Protein AF-A0A7J3X4S0-F1 (afdb_monomer_lite)

Structure (mmCIF, N/CA/C/O backbone):
data_AF-A0A7J3X4S0-F1
#
_entry.id   AF-A0A7J3X4S0-F1
#
loop_
_atom_site.group_PDB
_atom_site.id
_atom_site.type_symbol
_atom_site.label_atom_id
_atom_site.label_alt_id
_atom_site.label_comp_id
_atom_site.label_asym_id
_atom_site.label_entity_id
_atom_site.label_seq_id
_atom_site.pdbx_PDB_ins_code
_atom_site.Cartn_x
_atom_site.Cartn_y
_atom_site.Cartn_z
_atom_site.occupancy
_atom_site.B_iso_or_equiv
_atom_site.auth_seq_id
_atom_site.auth_comp_id
_atom_site.auth_asym_id
_atom_site.auth_atom_id
_atom_site.pdbx_PDB_model_num
ATOM 1 N N . MET A 1 1 ? 28.976 -16.300 -46.393 1.00 70.81 1 MET A N 1
ATOM 2 C CA . MET A 1 1 ? 28.304 -15.046 -46.016 1.00 70.81 1 MET A CA 1
ATOM 3 C C . MET A 1 1 ? 29.328 -13.919 -46.049 1.00 70.81 1 MET A C 1
ATOM 5 O O . MET A 1 1 ? 30.389 -14.078 -45.450 1.00 70.81 1 MET A O 1
ATOM 9 N N . SER A 1 2 ? 29.077 -12.848 -46.797 1.00 94.38 2 SER A N 1
ATOM 10 C CA . SER A 1 2 ? 29.978 -11.697 -46.920 1.00 94.38 2 SER A CA 1
ATOM 11 C C . SER A 1 2 ? 29.990 -10.843 -45.644 1.00 94.38 2 SER A C 1
ATOM 13 O O . SER A 1 2 ? 29.098 -10.939 -44.797 1.00 94.38 2 SER A O 1
ATOM 15 N N . LEU A 1 3 ? 31.002 -9.982 -45.492 1.00 93.56 3 LEU A N 1
ATOM 16 C CA . LEU A 1 3 ? 31.046 -9.002 -44.399 1.00 93.56 3 LEU A CA 1
ATOM 17 C C . LEU A 1 3 ? 29.806 -8.086 -44.418 1.00 93.56 3 LEU A C 1
ATOM 19 O O . LEU A 1 3 ? 29.260 -7.768 -43.365 1.00 93.56 3 LEU A O 1
ATOM 23 N N . ALA A 1 4 ? 29.330 -7.723 -45.613 1.00 93.69 4 ALA A N 1
ATOM 24 C CA . ALA A 1 4 ? 28.137 -6.903 -45.800 1.00 93.69 4 ALA A CA 1
ATOM 25 C C . ALA A 1 4 ? 26.856 -7.624 -45.346 1.00 93.69 4 ALA A C 1
ATOM 27 O O . ALA A 1 4 ? 26.035 -7.036 -44.650 1.00 93.69 4 ALA A O 1
ATOM 28 N N . GLU A 1 5 ? 26.708 -8.915 -45.659 1.00 94.69 5 GLU A N 1
ATOM 29 C CA . GLU A 1 5 ? 25.570 -9.728 -45.197 1.00 94.69 5 GLU A CA 1
ATOM 30 C C . GLU A 1 5 ? 25.545 -9.857 -43.665 1.00 94.69 5 GLU A C 1
ATOM 32 O O . GLU A 1 5 ? 24.489 -9.743 -43.042 1.00 94.69 5 GLU A O 1
ATOM 37 N N . ARG A 1 6 ? 26.718 -10.017 -43.033 1.00 95.50 6 ARG A N 1
ATOM 38 C CA . ARG A 1 6 ? 26.847 -10.024 -41.564 1.00 95.50 6 ARG A CA 1
ATOM 39 C C . ARG A 1 6 ? 26.455 -8.683 -40.948 1.00 95.50 6 ARG A C 1
ATOM 41 O O . ARG A 1 6 ? 25.734 -8.669 -39.955 1.00 95.50 6 ARG A O 1
ATOM 48 N N . ALA A 1 7 ? 26.913 -7.574 -41.528 1.00 95.94 7 ALA A N 1
ATOM 49 C CA . ALA A 1 7 ? 26.571 -6.233 -41.060 1.00 95.94 7 ALA A CA 1
ATOM 50 C C . ALA A 1 7 ? 25.062 -5.957 -41.180 1.00 95.94 7 ALA A C 1
ATOM 52 O O . ALA A 1 7 ? 24.456 -5.448 -40.238 1.00 95.94 7 ALA A O 1
ATOM 53 N N . ASN A 1 8 ? 24.438 -6.369 -42.288 1.00 96.62 8 ASN A N 1
ATOM 54 C CA . ASN A 1 8 ? 22.989 -6.256 -42.470 1.00 96.62 8 ASN A CA 1
ATOM 55 C C . ASN A 1 8 ? 22.208 -7.088 -41.450 1.00 96.62 8 ASN A C 1
ATOM 57 O O . ASN A 1 8 ? 21.257 -6.574 -40.871 1.00 96.62 8 ASN A O 1
ATOM 61 N N . THR A 1 9 ? 22.651 -8.315 -41.165 1.00 97.19 9 THR A N 1
ATOM 62 C CA . THR A 1 9 ? 22.028 -9.158 -40.129 1.00 97.19 9 THR A CA 1
ATOM 63 C C . THR A 1 9 ? 22.049 -8.462 -38.765 1.00 97.19 9 THR A C 1
ATOM 65 O O . THR A 1 9 ? 21.045 -8.428 -38.063 1.00 97.19 9 THR A O 1
ATOM 68 N N . VAL A 1 10 ? 23.183 -7.861 -38.383 1.00 97.94 10 VAL A N 1
ATOM 69 C CA . VAL A 1 10 ? 23.293 -7.124 -37.111 1.00 97.94 10 VAL A CA 1
ATOM 70 C C . VAL A 1 10 ? 22.350 -5.921 -37.078 1.00 97.94 10 VAL A C 1
ATOM 72 O O . VAL A 1 10 ? 21.689 -5.696 -36.068 1.00 97.94 10 VAL A O 1
ATOM 75 N N . ARG A 1 11 ? 22.242 -5.169 -38.178 1.00 97.50 11 ARG A N 1
ATOM 76 C CA . ARG A 1 11 ? 21.298 -4.048 -38.284 1.00 97.50 11 ARG A CA 1
ATOM 77 C C . ARG A 1 11 ? 19.848 -4.507 -38.099 1.00 97.50 11 ARG A C 1
ATOM 79 O O . ARG A 1 11 ? 19.118 -3.899 -37.327 1.00 97.50 11 ARG A O 1
ATOM 86 N N . GLU A 1 12 ? 19.449 -5.596 -38.752 1.00 97.88 12 GLU A N 1
ATOM 87 C CA . GLU A 1 12 ? 18.100 -6.164 -38.620 1.00 97.88 12 GLU A CA 1
ATOM 88 C C . GLU A 1 12 ? 17.797 -6.629 -37.188 1.00 97.88 12 GLU A C 1
ATOM 90 O O . GLU A 1 12 ? 16.658 -6.517 -36.734 1.00 97.88 12 GLU A O 1
ATOM 95 N N . LEU A 1 13 ? 18.803 -7.123 -36.458 1.00 98.06 13 LEU A N 1
ATOM 96 C CA . LEU A 1 13 ? 18.662 -7.464 -35.040 1.00 98.06 13 LEU A CA 1
ATOM 97 C C . LEU A 1 13 ? 18.432 -6.220 -34.172 1.00 98.06 13 LEU A C 1
ATOM 99 O O . LEU A 1 13 ? 17.574 -6.262 -33.293 1.00 98.06 13 LEU A O 1
ATOM 103 N N . PHE A 1 14 ? 19.128 -5.108 -34.428 1.00 98.31 14 PHE A N 1
ATOM 104 C CA . PHE A 1 14 ? 18.854 -3.848 -33.725 1.00 98.31 14 PHE A CA 1
ATOM 105 C C . PHE A 1 14 ? 17.430 -3.349 -33.987 1.00 98.31 14 PHE A C 1
ATOM 107 O O . PHE A 1 14 ? 16.712 -3.049 -33.041 1.00 98.31 14 PHE A O 1
ATOM 114 N N . GLU A 1 15 ? 16.963 -3.387 -35.237 1.00 98.12 15 GLU A N 1
ATOM 115 C CA . GLU A 1 15 ? 15.579 -3.018 -35.561 1.00 98.12 15 GLU A CA 1
ATOM 116 C C . GLU A 1 15 ? 14.543 -3.912 -34.847 1.00 98.12 15 GLU A C 1
ATOM 118 O O . GLU A 1 15 ? 13.438 -3.469 -34.532 1.00 98.12 15 GLU A O 1
ATOM 123 N N . GLN A 1 16 ? 14.863 -5.188 -34.595 1.00 97.88 16 GLN A N 1
ATOM 124 C CA . GLN A 1 16 ? 14.012 -6.071 -33.789 1.00 97.88 16 GLN A CA 1
ATOM 125 C C . GLN A 1 16 ? 13.995 -5.658 -32.316 1.00 97.88 16 GLN A C 1
ATOM 127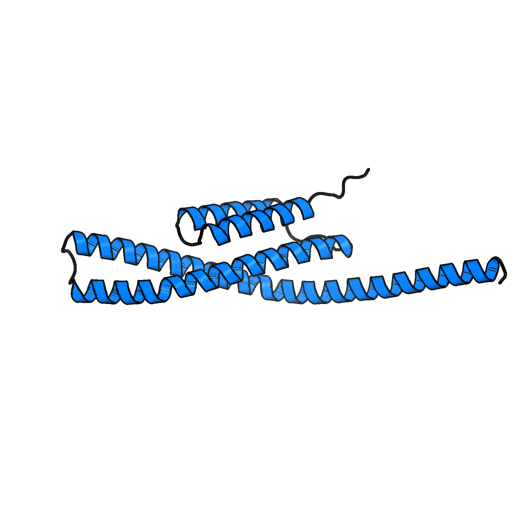 O O . GLN A 1 16 ? 12.923 -5.639 -31.711 1.00 97.88 16 GLN A O 1
ATOM 132 N N . VAL A 1 17 ? 15.156 -5.319 -31.752 1.00 97.94 17 VAL A N 1
ATOM 133 C CA . VAL A 1 17 ? 15.270 -4.822 -30.374 1.00 97.94 17 VAL A CA 1
ATOM 134 C C . VAL A 1 17 ? 14.469 -3.533 -30.201 1.00 97.94 17 VAL A C 1
ATOM 136 O O . VAL A 1 17 ? 13.698 -3.440 -29.249 1.00 97.94 17 VAL A O 1
ATOM 139 N N . ASP A 1 18 ? 14.559 -2.600 -31.149 1.00 98.06 18 ASP A N 1
ATOM 140 C CA . ASP A 1 18 ? 13.806 -1.342 -31.115 1.00 98.06 18 ASP A CA 1
ATOM 141 C C . ASP A 1 18 ? 12.290 -1.592 -31.114 1.00 98.06 18 ASP A C 1
ATOM 143 O O . ASP A 1 18 ? 11.562 -1.044 -30.287 1.00 98.06 18 ASP A O 1
ATOM 147 N N . ARG A 1 19 ? 11.797 -2.509 -31.959 1.00 98.19 19 ARG A N 1
ATOM 148 C CA . ARG A 1 19 ? 10.369 -2.882 -31.972 1.00 98.19 19 ARG A CA 1
ATOM 149 C C . ARG A 1 19 ? 9.903 -3.499 -30.653 1.00 98.19 19 ARG A C 1
ATOM 151 O O . ARG A 1 19 ? 8.793 -3.219 -30.196 1.00 98.19 19 ARG A O 1
ATOM 158 N N . LEU A 1 20 ? 10.723 -4.358 -30.048 1.00 98.19 20 LEU A N 1
ATOM 159 C CA . LEU A 1 20 ? 10.420 -4.949 -28.742 1.00 98.19 20 LEU A CA 1
ATOM 160 C C . LEU A 1 20 ? 10.404 -3.880 -27.646 1.00 98.19 20 LEU A C 1
ATOM 162 O O . LEU A 1 20 ? 9.526 -3.902 -26.781 1.00 98.19 20 LEU A O 1
ATOM 166 N N . TRP A 1 21 ? 11.338 -2.933 -27.708 1.00 98.06 21 TRP A N 1
ATOM 167 C CA . TRP A 1 21 ? 11.402 -1.804 -26.793 1.00 98.06 21 TRP A CA 1
ATOM 168 C C . TRP A 1 21 ? 10.164 -0.914 -26.890 1.00 98.06 21 TRP A C 1
ATOM 170 O O . TRP A 1 21 ? 9.529 -0.637 -25.872 1.00 98.06 21 TRP A O 1
ATOM 180 N N . ASP A 1 22 ? 9.755 -0.543 -28.102 1.00 98.06 22 ASP A N 1
ATOM 181 C CA . ASP A 1 22 ? 8.552 0.257 -28.334 1.00 98.06 22 ASP A CA 1
ATOM 182 C C . ASP A 1 22 ? 7.296 -0.437 -27.797 1.00 98.06 22 ASP A C 1
ATOM 184 O O . ASP A 1 22 ? 6.456 0.192 -27.143 1.00 98.06 22 ASP A O 1
ATOM 188 N N . SER A 1 23 ? 7.185 -1.754 -28.009 1.00 98.38 23 SER A N 1
ATOM 189 C CA . SER A 1 23 ? 6.097 -2.555 -27.446 1.00 98.38 23 SER A CA 1
ATOM 190 C C . SER A 1 23 ? 6.116 -2.531 -25.917 1.00 98.38 23 SER A C 1
ATOM 192 O O . SER A 1 23 ? 5.077 -2.310 -25.296 1.00 98.38 23 SER A O 1
ATOM 194 N N . TYR A 1 24 ? 7.284 -2.723 -25.299 1.00 98.31 24 TYR A N 1
ATOM 195 C CA . TYR A 1 24 ? 7.445 -2.660 -23.847 1.00 98.31 24 TYR A CA 1
ATOM 196 C C . TYR A 1 24 ? 7.033 -1.289 -23.292 1.00 98.31 24 TYR A C 1
ATOM 198 O O . TYR A 1 24 ? 6.213 -1.218 -22.377 1.00 98.31 24 TYR A O 1
ATOM 206 N N . VAL A 1 25 ? 7.532 -0.195 -23.875 1.00 98.31 25 VAL A N 1
ATOM 207 C CA . VAL A 1 25 ? 7.176 1.175 -23.469 1.00 98.31 25 VAL A CA 1
ATOM 208 C C . VAL A 1 25 ? 5.670 1.415 -23.628 1.00 98.31 25 VAL A C 1
ATOM 210 O O . VAL A 1 25 ? 5.045 2.040 -22.765 1.00 98.31 25 VAL A O 1
ATOM 213 N N . GLY A 1 26 ? 5.067 0.903 -24.704 1.00 98.38 26 GLY A N 1
ATOM 214 C CA . GLY A 1 26 ? 3.625 0.953 -24.935 1.00 98.38 26 GLY A CA 1
ATOM 215 C C . GLY A 1 26 ? 2.816 0.262 -23.833 1.00 98.38 26 GLY A C 1
ATOM 216 O O . GLY A 1 26 ? 1.855 0.846 -23.325 1.00 98.38 26 GLY A O 1
ATOM 217 N N . GLU A 1 27 ? 3.219 -0.942 -23.423 1.00 98.44 27 GLU A N 1
ATOM 218 C CA . GLU A 1 27 ? 2.571 -1.684 -22.334 1.00 98.44 27 GLU A CA 1
ATOM 219 C C . GLU A 1 27 ? 2.775 -1.013 -20.971 1.00 98.44 27 GLU A C 1
ATOM 221 O O . GLU A 1 27 ? 1.808 -0.843 -20.226 1.00 98.44 27 GLU A O 1
ATOM 226 N N . VAL A 1 28 ? 3.982 -0.518 -20.672 1.00 98.38 28 VAL A N 1
ATOM 227 C CA . VAL A 1 28 ? 4.243 0.255 -19.445 1.00 98.38 28 VAL A CA 1
ATOM 228 C C . VAL A 1 28 ? 3.299 1.455 -19.361 1.00 98.38 28 VAL A C 1
ATOM 230 O O . VAL A 1 28 ? 2.633 1.644 -18.348 1.00 98.38 28 VAL A O 1
ATOM 233 N N . LYS A 1 29 ? 3.137 2.230 -20.441 1.00 98.31 29 LYS A N 1
ATOM 234 C CA . LYS A 1 29 ? 2.195 3.365 -20.471 1.00 98.31 29 LYS A CA 1
ATOM 235 C C . LYS A 1 29 ? 0.736 2.948 -20.254 1.00 98.31 29 LYS A C 1
ATOM 237 O O . LYS A 1 29 ? -0.049 3.737 -19.729 1.00 98.31 29 LYS A O 1
ATOM 242 N N . LYS A 1 30 ? 0.324 1.746 -20.671 1.00 98.31 30 LYS A N 1
ATOM 243 C CA . LYS A 1 30 ? -1.025 1.225 -20.379 1.00 98.31 30 LYS A CA 1
ATOM 244 C C . LYS A 1 30 ? -1.168 0.909 -18.893 1.00 98.31 30 LYS A C 1
ATOM 246 O O . LYS A 1 30 ? -2.084 1.435 -18.269 1.00 98.31 30 LYS A O 1
ATOM 251 N N . VAL A 1 31 ? -0.232 0.148 -18.327 1.00 98.19 31 VAL A N 1
ATOM 252 C CA . VAL A 1 31 ? -0.235 -0.218 -16.902 1.00 98.19 31 VAL A CA 1
ATOM 253 C C . VAL A 1 31 ? -0.204 1.025 -16.015 1.00 98.19 31 VAL A C 1
ATOM 255 O O . VAL A 1 31 ? -1.007 1.132 -15.096 1.00 98.19 31 VAL A O 1
ATOM 258 N N . LEU A 1 32 ? 0.646 2.006 -16.326 1.00 97.88 32 LEU A N 1
ATOM 259 C CA . LEU A 1 32 ? 0.742 3.251 -15.560 1.00 97.88 32 LEU A CA 1
ATOM 260 C C . LEU A 1 32 ? -0.544 4.084 -15.604 1.00 97.88 32 LEU A C 1
ATOM 262 O O . LEU A 1 32 ? -0.888 4.726 -14.615 1.00 97.88 32 LEU A O 1
ATOM 266 N N . ARG A 1 33 ? -1.289 4.061 -16.717 1.00 98.06 33 ARG A N 1
ATOM 267 C CA . ARG A 1 33 ? -2.599 4.727 -16.794 1.00 98.06 33 ARG A CA 1
ATOM 268 C C . ARG A 1 33 ? -3.638 4.044 -15.915 1.00 98.06 33 ARG A C 1
ATOM 270 O O . ARG A 1 33 ? -4.381 4.740 -15.230 1.00 98.06 33 ARG A O 1
ATOM 277 N N . GLU A 1 34 ? -3.689 2.714 -15.921 1.00 98.25 34 GLU A N 1
ATOM 278 C CA . GLU A 1 34 ? -4.591 1.983 -15.024 1.00 98.25 34 GLU A CA 1
ATOM 279 C C . GLU A 1 34 ? -4.189 2.174 -13.559 1.00 98.25 34 GLU A C 1
ATOM 281 O O . GLU A 1 34 ? -5.042 2.437 -12.712 1.00 98.25 34 GLU A O 1
ATOM 286 N N . TRP A 1 35 ? -2.887 2.164 -13.270 1.00 97.81 35 TRP A N 1
ATOM 287 C CA . TRP A 1 35 ? -2.368 2.469 -11.943 1.00 97.81 35 TRP A CA 1
ATOM 288 C C . TRP A 1 35 ? -2.767 3.871 -11.479 1.00 97.81 35 TRP A C 1
ATOM 290 O O . TRP A 1 35 ? -3.295 4.022 -10.381 1.00 97.81 35 TRP A O 1
ATOM 300 N N . GLY A 1 36 ? -2.616 4.887 -12.332 1.00 96.81 36 GLY A N 1
ATOM 301 C CA . GLY A 1 36 ? -3.015 6.260 -12.020 1.00 96.81 36 GLY A CA 1
ATOM 302 C C . GLY A 1 36 ? -4.506 6.415 -11.691 1.00 96.81 36 GLY A C 1
ATOM 303 O O . GLY A 1 36 ? -4.864 7.299 -10.917 1.00 96.81 36 GLY A O 1
ATOM 304 N N . ARG A 1 37 ? -5.375 5.543 -12.222 1.00 97.94 37 ARG A N 1
ATOM 305 C CA . ARG A 1 37 ? -6.810 5.504 -11.880 1.00 97.94 37 ARG A CA 1
ATOM 306 C C . ARG A 1 37 ? -7.084 4.759 -10.578 1.00 97.94 37 ARG A C 1
ATOM 308 O O . ARG A 1 37 ? -7.944 5.178 -9.812 1.00 97.94 37 ARG A O 1
ATOM 315 N N . LEU A 1 38 ? -6.375 3.658 -10.335 1.00 98.00 38 LEU A N 1
ATOM 316 C CA . LEU A 1 38 ? -6.587 2.802 -9.169 1.00 98.00 38 LEU A CA 1
ATOM 317 C C . LEU A 1 38 ? -5.977 3.388 -7.887 1.00 98.00 38 LEU A C 1
ATOM 319 O O . LEU A 1 38 ? -6.575 3.280 -6.819 1.00 98.00 38 LEU A O 1
ATOM 323 N N . ARG A 1 39 ? -4.810 4.035 -7.989 1.00 97.31 39 ARG A N 1
ATOM 324 C CA . ARG A 1 39 ? -4.063 4.612 -6.862 1.00 97.31 39 ARG A CA 1
ATOM 325 C C . ARG A 1 39 ? -4.917 5.487 -5.929 1.00 97.31 39 ARG A C 1
ATOM 327 O O . ARG A 1 39 ? -4.885 5.224 -4.729 1.00 97.31 39 ARG A O 1
ATOM 334 N N . PRO A 1 40 ? -5.689 6.486 -6.409 1.00 97.25 40 PRO A N 1
ATOM 335 C CA . PRO A 1 40 ? -6.518 7.304 -5.519 1.00 97.25 40 PRO A CA 1
ATOM 336 C C . PRO A 1 40 ? -7.627 6.503 -4.821 1.00 97.25 40 PRO A C 1
ATOM 338 O O . PRO A 1 40 ? -7.902 6.756 -3.652 1.00 97.25 40 PRO A O 1
ATOM 341 N N . LEU A 1 41 ? -8.213 5.503 -5.490 1.00 98.06 41 LEU A N 1
ATOM 342 C CA . LEU A 1 41 ? -9.259 4.652 -4.908 1.00 98.06 41 LEU A CA 1
ATOM 343 C C . LEU A 1 41 ? -8.707 3.775 -3.777 1.00 98.06 41 LEU A C 1
ATOM 345 O O . LEU A 1 41 ? -9.347 3.605 -2.741 1.00 98.06 41 LEU A O 1
ATOM 349 N N . LEU A 1 42 ? -7.498 3.235 -3.959 1.00 98.06 42 LEU A N 1
ATOM 350 C CA . LEU A 1 42 ? -6.810 2.485 -2.908 1.00 98.06 42 LEU A CA 1
ATOM 351 C C . LEU A 1 42 ? -6.433 3.393 -1.738 1.00 98.06 42 LEU A C 1
ATOM 353 O O . LEU A 1 42 ? -6.654 3.011 -0.594 1.00 98.06 42 LEU A O 1
ATOM 357 N N . ALA A 1 43 ? -5.928 4.601 -2.003 1.00 96.69 43 ALA A N 1
ATOM 358 C CA . ALA A 1 43 ? -5.601 5.563 -0.952 1.00 96.69 43 ALA A CA 1
ATOM 359 C C . ALA A 1 43 ? -6.832 5.919 -0.097 1.00 96.69 43 ALA A C 1
ATOM 361 O O . ALA A 1 43 ? -6.760 5.890 1.133 1.00 96.69 43 ALA A O 1
ATOM 362 N N . GLU A 1 44 ? -7.979 6.172 -0.735 1.00 98.06 44 GLU A N 1
ATOM 363 C CA . GLU A 1 44 ? -9.252 6.401 -0.047 1.00 98.06 44 GLU A CA 1
ATOM 364 C C . GLU A 1 44 ? -9.666 5.181 0.789 1.00 98.06 44 GLU A C 1
ATOM 366 O O . GLU A 1 44 ? -9.959 5.312 1.980 1.00 98.06 44 GLU A O 1
ATOM 371 N N . ARG A 1 45 ? -9.626 3.973 0.207 1.00 98.19 45 ARG A N 1
ATOM 372 C CA . ARG A 1 45 ? -9.988 2.740 0.921 1.00 98.19 45 ARG A CA 1
ATOM 373 C C . ARG A 1 45 ? -9.099 2.501 2.141 1.00 98.19 45 ARG A C 1
ATOM 375 O O . ARG A 1 45 ? -9.623 2.182 3.208 1.00 98.19 45 ARG A O 1
ATOM 382 N N . LEU A 1 46 ? -7.786 2.681 2.004 1.00 98.00 46 LEU A N 1
ATOM 383 C CA . LEU A 1 46 ? -6.828 2.555 3.104 1.00 98.00 46 LEU A CA 1
ATOM 384 C C . LEU A 1 46 ? -7.121 3.573 4.212 1.00 98.00 46 LEU A C 1
ATOM 386 O O . LEU A 1 46 ? -7.112 3.208 5.384 1.00 98.00 46 LEU A O 1
ATOM 390 N N . SER A 1 47 ? -7.425 4.825 3.860 1.00 96.75 47 SER A N 1
ATOM 391 C CA . SER A 1 47 ? -7.789 5.864 4.832 1.00 96.75 47 SER A CA 1
ATOM 392 C C . SER A 1 47 ? -9.051 5.492 5.623 1.00 96.75 47 SER A C 1
ATOM 394 O O . SER A 1 47 ? -9.046 5.527 6.857 1.00 96.75 47 SER A O 1
ATOM 396 N N . VAL A 1 48 ? -10.102 5.036 4.932 1.00 98.06 48 VAL A N 1
ATOM 397 C CA . VAL A 1 48 ? -11.356 4.585 5.560 1.00 98.06 48 VAL A CA 1
ATOM 398 C C . VAL A 1 48 ? -11.118 3.404 6.503 1.00 98.06 48 VAL A C 1
ATOM 400 O O . VAL A 1 48 ? -11.636 3.395 7.621 1.00 98.06 48 VAL A O 1
ATOM 403 N N . LEU A 1 49 ? -10.331 2.411 6.076 1.00 98.25 49 LEU A N 1
ATOM 404 C CA . LEU A 1 49 ? -10.015 1.242 6.898 1.00 98.25 49 LEU A CA 1
ATOM 405 C C . LEU A 1 49 ? -9.260 1.640 8.171 1.00 98.25 49 LEU A C 1
ATOM 407 O O . LEU A 1 49 ? -9.674 1.240 9.258 1.00 98.25 49 LEU A O 1
ATOM 411 N N . ARG A 1 50 ? -8.217 2.474 8.062 1.00 96.62 50 ARG A N 1
ATOM 412 C CA . ARG A 1 50 ? -7.452 2.960 9.225 1.00 96.62 50 ARG A CA 1
ATOM 413 C C . ARG A 1 50 ? -8.331 3.702 10.220 1.00 96.62 50 ARG A C 1
ATOM 415 O O . ARG A 1 50 ? -8.282 3.400 11.407 1.00 96.62 50 ARG A O 1
ATOM 422 N N . SER A 1 51 ? -9.154 4.634 9.737 1.00 95.81 51 SER A N 1
ATOM 423 C CA . SER A 1 51 ? -10.051 5.415 10.594 1.00 95.81 51 SER A CA 1
ATOM 424 C C . SER A 1 51 ? -11.041 4.517 11.338 1.00 95.81 51 SER A C 1
ATOM 426 O O . SER A 1 51 ? -11.222 4.667 12.545 1.00 95.81 51 SER A O 1
ATOM 428 N N . ARG A 1 52 ? -11.628 3.530 10.648 1.00 97.50 52 ARG A N 1
ATOM 429 C CA . ARG A 1 52 ? -12.566 2.584 11.263 1.00 97.50 52 ARG A CA 1
ATOM 430 C C . ARG A 1 52 ? -11.887 1.668 12.281 1.00 97.50 52 ARG A C 1
ATOM 432 O O . ARG A 1 52 ? -12.451 1.433 13.342 1.00 97.50 52 ARG A O 1
ATOM 439 N N . ILE A 1 53 ? -10.681 1.180 11.989 1.00 98.06 53 ILE A N 1
ATOM 440 C CA . ILE A 1 53 ? -9.907 0.357 12.930 1.00 98.06 53 ILE A CA 1
ATOM 441 C C . ILE A 1 53 ? -9.553 1.168 14.177 1.00 98.06 53 ILE A C 1
ATOM 443 O O . ILE A 1 53 ? -9.811 0.701 15.281 1.00 98.06 53 ILE A O 1
ATOM 447 N N . ALA A 1 54 ? -9.020 2.382 14.012 1.00 95.12 54 ALA A N 1
ATOM 448 C CA . ALA A 1 54 ? -8.679 3.256 15.133 1.00 95.12 54 ALA A CA 1
ATOM 449 C C . ALA A 1 54 ? -9.906 3.540 16.013 1.00 95.12 54 ALA A C 1
ATOM 451 O O . ALA A 1 54 ? -9.853 3.329 17.220 1.00 95.12 54 ALA A O 1
ATOM 452 N N . SER A 1 55 ? -11.041 3.894 15.398 1.00 96.62 55 SER A N 1
ATOM 453 C CA . SER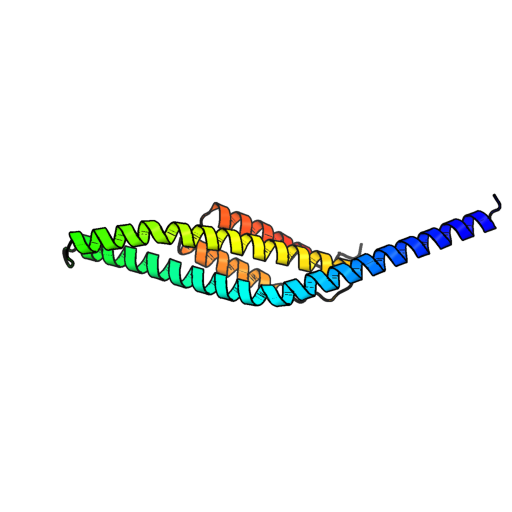 A 1 55 ? -12.298 4.116 16.119 1.00 96.62 55 SER A CA 1
ATOM 454 C C . SER A 1 55 ? -12.779 2.868 16.865 1.00 96.62 55 SER A C 1
ATOM 456 O O . SER A 1 55 ? -13.223 2.985 18.005 1.00 96.62 55 SER A O 1
ATOM 458 N N . ASN A 1 56 ? -12.679 1.677 16.264 1.00 97.75 56 ASN A N 1
ATOM 459 C CA . ASN A 1 56 ? -13.052 0.434 16.938 1.00 97.75 56 ASN A CA 1
ATOM 460 C C . ASN A 1 56 ? -12.133 0.137 18.133 1.00 97.75 56 ASN A C 1
ATOM 462 O O . ASN A 1 56 ? -12.616 -0.302 19.175 1.00 97.75 56 ASN A O 1
ATOM 466 N N . LEU A 1 57 ? -10.821 0.355 17.993 1.00 96.31 57 LEU A N 1
ATOM 467 C CA . LEU A 1 57 ? -9.850 0.133 19.068 1.00 96.31 57 LEU A CA 1
ATOM 468 C C . LEU A 1 57 ? -10.080 1.096 20.241 1.00 96.31 57 LEU A C 1
ATOM 470 O O . LEU A 1 57 ? -10.072 0.661 21.393 1.00 96.31 57 LEU A O 1
ATOM 474 N N . GLU A 1 58 ? -10.349 2.370 19.953 1.00 96.62 58 GLU A N 1
ATOM 475 C CA . GLU A 1 58 ? -10.718 3.368 20.963 1.00 96.62 58 GLU A CA 1
ATOM 476 C C . GLU A 1 58 ? -12.025 2.993 21.676 1.00 96.62 58 GLU A C 1
ATOM 478 O O . GLU A 1 58 ? -12.068 2.986 22.907 1.00 96.62 58 GLU A O 1
ATOM 483 N N . GLU A 1 59 ? -13.067 2.596 20.931 1.00 97.38 59 GLU A N 1
ATOM 484 C CA . GLU A 1 59 ? -14.346 2.160 21.510 1.00 97.38 59 GLU A CA 1
ATOM 485 C C . GLU A 1 59 ? -14.154 0.936 22.419 1.00 97.38 59 GLU A C 1
ATOM 487 O O . GLU A 1 59 ? -14.695 0.879 23.526 1.00 97.38 59 GLU A O 1
ATOM 492 N N . MET A 1 60 ? -13.343 -0.038 21.994 1.00 96.75 60 MET A N 1
ATOM 493 C CA . MET A 1 60 ? -13.014 -1.205 22.813 1.00 96.75 60 MET A CA 1
ATOM 494 C C . MET A 1 60 ? -12.289 -0.811 24.104 1.00 96.75 60 MET A C 1
ATOM 496 O O . MET A 1 60 ? -12.627 -1.321 25.174 1.00 96.75 60 MET A O 1
ATOM 500 N N . GLN A 1 61 ? -11.304 0.087 24.025 1.00 96.44 61 GLN A N 1
ATOM 501 C CA . GLN A 1 61 ? -10.569 0.566 25.195 1.00 96.44 61 GLN A CA 1
ATOM 502 C C . GLN A 1 61 ? -11.496 1.297 26.177 1.00 96.44 61 GLN A C 1
ATOM 504 O O . GLN A 1 61 ? -11.452 1.037 27.382 1.00 96.44 61 GLN A O 1
ATOM 509 N N . GLU A 1 62 ? -12.374 2.162 25.670 1.00 96.88 62 GLU A N 1
ATOM 510 C CA . GLU A 1 62 ? -13.343 2.900 26.476 1.00 96.88 62 GLU A CA 1
ATOM 511 C C . GLU A 1 62 ? -14.361 1.968 27.152 1.00 96.88 62 GLU A C 1
ATOM 513 O O . GLU A 1 62 ? -14.643 2.114 28.345 1.00 96.88 62 GLU A O 1
ATOM 518 N N . LEU A 1 63 ? -14.900 0.988 26.419 1.00 96.81 63 LEU A N 1
ATOM 519 C CA . LEU A 1 63 ? -15.849 0.010 26.958 1.00 96.81 63 LEU A CA 1
ATOM 520 C C . LEU A 1 63 ? -15.220 -0.861 28.044 1.00 96.81 63 LEU A C 1
ATOM 522 O O . LEU A 1 63 ? -15.862 -1.089 29.069 1.00 96.81 63 LEU A O 1
ATOM 526 N N . ASN A 1 64 ? -13.976 -1.309 27.854 1.00 95.31 64 ASN A N 1
ATOM 527 C CA . ASN A 1 64 ? -13.253 -2.077 28.868 1.00 95.31 64 ASN A CA 1
ATOM 528 C C . ASN A 1 64 ? -13.058 -1.259 30.151 1.00 95.31 64 ASN A C 1
ATOM 530 O O . ASN A 1 64 ? -13.399 -1.738 31.230 1.00 95.31 64 ASN A O 1
ATOM 534 N N . LEU A 1 65 ? -12.627 0.003 30.044 1.00 96.62 65 LEU A N 1
ATOM 535 C CA . LEU A 1 65 ? -12.470 0.881 31.207 1.00 96.62 65 LEU A CA 1
ATOM 536 C C . LEU A 1 65 ? -13.807 1.128 31.926 1.00 96.62 65 LEU A C 1
ATOM 538 O O . LEU A 1 65 ? -13.893 1.075 33.151 1.00 96.62 65 LEU A O 1
ATOM 542 N N . LYS A 1 66 ? -14.883 1.383 31.173 1.00 95.62 66 LYS A N 1
ATOM 543 C CA . LYS A 1 66 ? -16.222 1.585 31.746 1.00 95.62 66 LYS A CA 1
ATOM 544 C C . LYS A 1 66 ? -16.756 0.329 32.436 1.00 95.62 66 LYS A C 1
ATOM 546 O O . LYS A 1 66 ? -17.431 0.461 33.456 1.00 95.62 66 LYS A O 1
ATOM 551 N N . LEU A 1 67 ? -16.467 -0.858 31.898 1.00 95.38 67 LEU A N 1
ATOM 552 C CA . LEU A 1 67 ? -16.797 -2.142 32.520 1.00 95.38 67 LEU A CA 1
ATOM 553 C C . LEU A 1 67 ? -16.030 -2.343 33.828 1.00 95.38 67 LEU A C 1
ATOM 555 O O . LEU A 1 67 ? -16.647 -2.674 34.837 1.00 95.38 67 LEU A O 1
ATOM 559 N N . GLU A 1 68 ? -14.719 -2.091 33.830 1.00 94.12 68 GLU A N 1
ATOM 560 C CA . GLU A 1 68 ? -13.870 -2.183 35.028 1.00 94.12 68 GLU A CA 1
ATOM 561 C C . GLU A 1 68 ? -14.355 -1.261 36.156 1.00 94.12 68 GLU A C 1
ATOM 563 O O . GLU A 1 68 ? -14.308 -1.627 37.329 1.00 94.12 68 GLU A O 1
ATOM 568 N N . LEU A 1 69 ? -14.871 -0.083 35.801 1.00 95.81 69 LEU A N 1
ATOM 569 C CA . LEU A 1 69 ? -15.409 0.899 36.743 1.00 95.81 69 LEU A CA 1
ATOM 570 C C . LEU A 1 69 ? -16.890 0.672 37.106 1.00 95.81 69 LEU A C 1
ATOM 572 O O . LEU A 1 69 ? -17.438 1.428 37.909 1.00 95.81 69 LEU A O 1
ATOM 576 N N . GLY A 1 70 ? -17.562 -0.323 36.512 1.00 94.69 70 GLY A N 1
ATOM 577 C CA . GLY A 1 70 ? -18.989 -0.590 36.735 1.00 94.69 70 GLY A CA 1
ATOM 578 C C . GLY A 1 70 ? -19.924 0.526 36.245 1.00 94.69 70 GLY A C 1
ATOM 579 O O . GLY A 1 70 ? -21.025 0.686 36.766 1.00 94.69 70 GLY A O 1
ATOM 580 N N . LEU A 1 71 ? -19.489 1.326 35.264 1.00 94.38 71 LEU A N 1
ATOM 581 C CA . LEU A 1 71 ? -20.213 2.503 34.759 1.00 94.38 71 LEU A CA 1
ATOM 582 C C . LEU A 1 71 ? -21.212 2.182 33.639 1.00 94.38 71 LEU A C 1
ATOM 584 O O . LEU A 1 71 ? -21.927 3.070 33.171 1.00 94.38 71 LEU A O 1
ATOM 588 N N . VAL A 1 72 ? -21.239 0.937 33.168 1.00 94.56 72 VAL A N 1
ATOM 589 C CA . VAL A 1 72 ? -22.084 0.480 32.060 1.00 94.56 72 VAL A CA 1
ATOM 590 C C . VAL A 1 72 ? -22.690 -0.883 32.364 1.00 94.56 72 VAL A C 1
ATOM 592 O O . VAL A 1 72 ? -22.161 -1.651 33.162 1.00 94.56 72 VAL A O 1
ATOM 595 N N . ASP A 1 73 ? -23.798 -1.186 31.689 1.00 95.75 73 ASP A N 1
ATOM 596 C CA . ASP A 1 73 ? -24.411 -2.511 31.731 1.00 95.75 73 ASP A CA 1
ATOM 597 C C . ASP A 1 73 ? -23.465 -3.569 31.148 1.00 95.75 73 ASP A C 1
ATOM 599 O O . ASP A 1 73 ? -23.029 -3.469 29.996 1.00 95.75 73 ASP A O 1
ATOM 603 N N . GLU A 1 74 ? -23.167 -4.589 31.951 1.00 94.38 74 GLU A N 1
ATOM 604 C CA . GLU A 1 74 ? -22.179 -5.610 31.613 1.00 94.38 74 GLU A CA 1
ATOM 605 C C . GLU A 1 74 ? -22.581 -6.417 30.376 1.00 94.38 74 GLU A C 1
ATOM 607 O O . GLU A 1 74 ? -21.765 -6.625 29.477 1.00 94.38 74 GLU A O 1
ATOM 612 N N . ALA A 1 75 ? -23.845 -6.838 30.290 1.00 94.62 75 ALA A N 1
ATOM 613 C CA . ALA A 1 75 ? -24.324 -7.661 29.185 1.00 94.62 75 ALA A CA 1
ATOM 614 C C . ALA A 1 75 ? -24.258 -6.901 27.851 1.00 94.62 75 ALA A C 1
ATO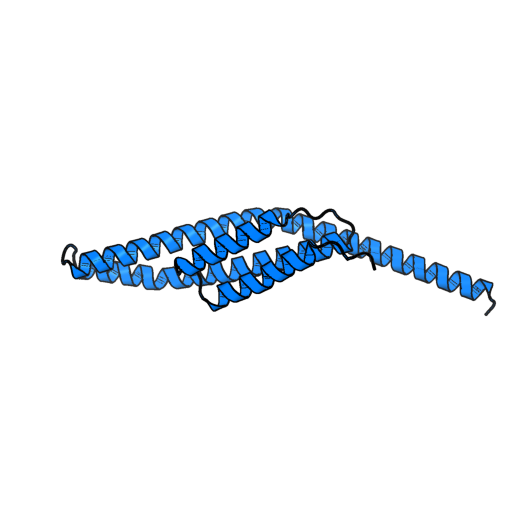M 616 O O . ALA A 1 75 ? -23.780 -7.433 26.844 1.00 94.62 75 ALA A O 1
ATOM 617 N N . LYS A 1 76 ? -24.689 -5.636 27.842 1.00 94.31 76 LYS A N 1
ATOM 618 C CA . LYS A 1 76 ? -24.644 -4.772 26.660 1.00 94.31 76 LYS A CA 1
ATOM 619 C C . LYS A 1 76 ? -23.209 -4.467 26.231 1.00 94.31 76 LYS A C 1
ATOM 621 O O . LYS A 1 76 ? -22.914 -4.534 25.038 1.00 94.31 76 LYS A O 1
ATOM 626 N N . ALA A 1 77 ? -22.328 -4.148 27.177 1.00 95.19 77 ALA A N 1
ATOM 627 C CA . ALA A 1 77 ? -20.935 -3.835 26.877 1.00 95.19 77 ALA A CA 1
ATOM 628 C C . ALA A 1 77 ? -20.177 -5.061 26.343 1.00 95.19 77 ALA A C 1
ATOM 630 O O . ALA A 1 77 ? -19.494 -4.953 25.326 1.00 95.19 77 ALA A O 1
ATOM 631 N N . ARG A 1 78 ? -20.362 -6.244 26.951 1.00 94.38 78 ARG A N 1
ATOM 632 C CA . ARG A 1 78 ? -19.762 -7.500 26.466 1.00 94.38 78 ARG A CA 1
ATOM 633 C C . ARG A 1 78 ? -20.206 -7.839 25.047 1.00 94.38 78 ARG A C 1
ATOM 635 O O . ARG A 1 78 ? -19.362 -8.139 24.211 1.00 94.38 78 ARG A O 1
ATOM 642 N N . ARG A 1 79 ? -21.500 -7.704 24.741 1.00 97.00 79 ARG A N 1
ATOM 643 C CA . ARG A 1 79 ? -22.016 -7.930 23.383 1.00 97.00 79 ARG A CA 1
ATOM 644 C C . ARG A 1 79 ? -21.372 -6.994 22.358 1.00 97.00 79 ARG A C 1
ATOM 646 O O . ARG A 1 79 ? -20.984 -7.435 21.281 1.00 97.00 79 ARG A O 1
ATOM 653 N N . ARG A 1 80 ? -21.231 -5.706 22.689 1.00 97.25 80 ARG A N 1
ATOM 654 C CA . ARG A 1 80 ? -20.589 -4.738 21.791 1.00 97.25 80 ARG A CA 1
ATOM 655 C C . ARG A 1 80 ? -19.101 -5.040 21.595 1.00 97.25 80 ARG A C 1
ATOM 657 O O . ARG A 1 80 ? -18.610 -4.977 20.473 1.00 97.25 80 ARG A O 1
ATOM 664 N N . LEU A 1 81 ? -18.401 -5.427 22.661 1.00 97.62 81 LEU A N 1
ATOM 665 C CA . LEU A 1 81 ? -17.012 -5.877 22.578 1.00 97.62 81 LEU A CA 1
ATOM 666 C C . LEU A 1 81 ? -16.865 -7.124 21.701 1.00 97.62 81 LEU A C 1
ATOM 668 O O . LEU A 1 81 ? -15.909 -7.206 20.940 1.00 97.62 81 LEU A O 1
ATOM 672 N N . GLU A 1 82 ? -17.785 -8.086 21.769 1.00 97.25 82 GLU A N 1
ATOM 673 C CA . GLU A 1 82 ? -17.781 -9.262 20.887 1.00 97.25 82 GLU A CA 1
ATOM 674 C C . GLU A 1 82 ? -17.950 -8.875 19.410 1.00 97.25 82 GLU A C 1
ATOM 676 O O . GLU A 1 82 ? -17.216 -9.379 18.559 1.00 97.25 82 GLU A O 1
ATOM 681 N N . GLU A 1 83 ? -18.860 -7.945 19.102 1.00 97.69 83 GLU A N 1
ATOM 682 C CA . GLU A 1 83 ? -19.047 -7.414 17.743 1.00 97.69 83 GLU A CA 1
ATOM 683 C C . GLU A 1 83 ? -17.763 -6.751 17.217 1.00 97.69 83 GLU A C 1
ATOM 685 O O . GLU A 1 83 ? -17.287 -7.097 16.132 1.00 97.69 83 GLU A O 1
ATOM 690 N N . LEU A 1 84 ? -17.162 -5.855 18.008 1.00 97.81 84 LEU A N 1
ATOM 691 C CA . LEU A 1 84 ? -15.918 -5.163 17.653 1.00 97.81 84 LEU A CA 1
ATOM 692 C C . LEU A 1 84 ? -14.746 -6.145 17.496 1.00 97.81 84 LEU A C 1
ATOM 694 O O . LEU A 1 84 ? -13.997 -6.059 16.523 1.00 97.81 84 LEU A O 1
ATOM 698 N N . ASN A 1 85 ? -14.623 -7.131 18.390 1.00 96.06 85 ASN A N 1
ATOM 699 C CA . ASN A 1 85 ? -13.603 -8.182 18.308 1.00 96.06 85 ASN A CA 1
ATOM 700 C C . ASN A 1 85 ? -13.773 -9.091 17.081 1.00 96.06 85 ASN A C 1
ATOM 702 O O . ASN A 1 85 ? -12.790 -9.644 16.591 1.00 96.06 85 ASN A O 1
ATOM 706 N N . ALA A 1 86 ? -14.993 -9.262 16.569 1.00 96.94 86 ALA A N 1
ATOM 707 C CA . ALA A 1 86 ? -15.248 -10.041 15.359 1.00 96.94 86 ALA A CA 1
ATOM 708 C C . ALA A 1 86 ? -15.024 -9.235 14.066 1.00 96.94 86 ALA A C 1
ATOM 710 O O . ALA A 1 86 ? -14.688 -9.809 13.023 1.00 96.94 86 ALA A O 1
ATOM 711 N N . GLU A 1 87 ? -15.239 -7.920 14.111 1.00 97.44 87 GLU A N 1
ATOM 712 C CA . GLU A 1 87 ? -15.126 -7.021 12.962 1.00 97.44 87 GLU A CA 1
ATOM 713 C C . GLU A 1 87 ? -13.693 -6.527 12.738 1.00 97.44 87 GLU A C 1
ATOM 715 O O . GLU A 1 87 ? -13.165 -6.652 11.630 1.00 97.44 87 GLU A O 1
ATOM 720 N N . THR A 1 88 ? -13.046 -6.004 13.783 1.00 97.25 88 THR A N 1
ATOM 721 C CA . THR A 1 88 ? -11.736 -5.343 13.696 1.00 97.25 88 THR A CA 1
ATOM 722 C C . THR A 1 88 ? -10.665 -6.213 13.034 1.00 97.25 88 THR A C 1
ATOM 724 O O . THR A 1 88 ? -10.007 -5.720 12.119 1.00 97.25 88 THR A O 1
ATOM 727 N N . PRO A 1 89 ? -10.519 -7.517 13.352 1.00 96.94 89 PRO A N 1
ATOM 728 C CA . PRO A 1 89 ? -9.520 -8.355 12.690 1.00 96.94 89 PRO A CA 1
ATOM 729 C C . PRO A 1 89 ? -9.735 -8.505 11.180 1.00 96.94 89 PRO A C 1
ATOM 731 O O . PRO A 1 89 ? -8.773 -8.716 10.448 1.00 96.94 89 PRO A O 1
ATOM 734 N N . LYS A 1 90 ? -10.980 -8.409 10.691 1.00 98.06 90 LYS A N 1
ATOM 735 C CA . LYS A 1 90 ? -11.276 -8.479 9.250 1.00 98.06 90 LYS A CA 1
ATOM 736 C C . LYS A 1 90 ? -10.833 -7.202 8.545 1.00 98.06 90 LYS A C 1
ATOM 738 O O . LYS A 1 90 ? -10.220 -7.283 7.487 1.00 98.06 90 LYS A O 1
ATOM 743 N N . LEU A 1 91 ? -11.106 -6.050 9.159 1.00 98.19 91 LEU A N 1
ATOM 744 C CA . LEU A 1 91 ? -10.673 -4.749 8.652 1.00 98.19 91 LEU A CA 1
ATOM 745 C C . LEU A 1 91 ? -9.147 -4.636 8.642 1.00 98.19 91 LEU A C 1
ATOM 747 O O . LEU A 1 91 ? -8.588 -4.164 7.659 1.00 98.19 91 LEU A O 1
ATOM 751 N N . VAL A 1 92 ? -8.485 -5.102 9.708 1.00 98.19 92 VAL A N 1
ATOM 752 C CA . VAL A 1 92 ? -7.017 -5.126 9.800 1.00 98.19 92 VAL A CA 1
ATOM 753 C C . VAL A 1 92 ? -6.429 -5.968 8.673 1.00 98.19 92 VAL A C 1
ATOM 755 O O . VAL A 1 92 ? -5.593 -5.466 7.935 1.00 98.19 92 VAL A O 1
ATOM 758 N N . ARG A 1 93 ? -6.914 -7.198 8.456 1.00 98.06 93 ARG A N 1
ATOM 759 C CA . ARG A 1 93 ? -6.420 -8.042 7.352 1.00 98.06 93 ARG A CA 1
ATOM 760 C C . ARG A 1 93 ? -6.576 -7.371 5.991 1.00 98.06 93 ARG A C 1
ATOM 762 O O . ARG A 1 93 ? -5.628 -7.342 5.216 1.00 98.06 93 ARG A O 1
ATOM 769 N N . GLU A 1 94 ? -7.748 -6.799 5.718 1.00 98.38 94 GLU A N 1
ATOM 770 C CA . GLU A 1 94 ? -7.989 -6.092 4.457 1.00 98.38 94 GLU A CA 1
ATOM 771 C C . GLU A 1 94 ? -7.044 -4.889 4.295 1.00 98.38 94 GLU A C 1
ATOM 773 O O . GLU A 1 94 ? -6.476 -4.692 3.221 1.00 98.38 94 GLU A O 1
ATOM 778 N N . LEU A 1 95 ? -6.840 -4.105 5.361 1.00 98.50 95 LEU A N 1
ATOM 779 C CA . LEU A 1 95 ? -5.910 -2.977 5.368 1.00 98.50 95 LEU A CA 1
ATOM 780 C C . LEU A 1 95 ? -4.491 -3.437 5.028 1.00 98.50 95 LEU A C 1
ATOM 782 O O . LEU A 1 95 ? -3.856 -2.866 4.144 1.00 98.50 95 LEU A O 1
ATOM 786 N N . GLU A 1 96 ? -3.999 -4.451 5.734 1.00 98.38 96 GLU A N 1
ATOM 787 C CA . GLU A 1 96 ? -2.638 -4.959 5.587 1.00 98.38 96 GLU A CA 1
ATOM 788 C C . GLU A 1 96 ? -2.389 -5.505 4.174 1.00 98.38 96 GLU A C 1
ATOM 790 O O . GLU A 1 96 ? -1.392 -5.156 3.537 1.00 98.38 96 GLU A O 1
ATOM 795 N N . GLU A 1 97 ? -3.323 -6.302 3.648 1.00 98.25 97 GLU A N 1
ATOM 796 C CA . GLU A 1 97 ? -3.252 -6.858 2.296 1.00 98.25 97 GLU A CA 1
ATOM 797 C C . GLU A 1 97 ? -3.222 -5.757 1.229 1.00 98.25 97 GLU A C 1
ATOM 799 O O . GLU A 1 97 ? -2.347 -5.754 0.353 1.00 98.25 97 GLU A O 1
ATOM 804 N N . LEU A 1 98 ? -4.147 -4.794 1.311 1.00 98.38 98 LEU A N 1
ATOM 805 C CA . LEU A 1 98 ? -4.240 -3.704 0.342 1.00 98.38 98 LEU A CA 1
ATOM 806 C C . LEU A 1 98 ? -3.041 -2.762 0.417 1.00 98.38 98 LEU A C 1
ATOM 808 O O . LEU A 1 98 ? -2.572 -2.299 -0.626 1.00 98.38 98 LEU A O 1
ATOM 812 N N . TRP A 1 99 ? -2.527 -2.477 1.613 1.00 98.56 99 TRP A N 1
ATOM 813 C CA . TRP A 1 99 ? -1.402 -1.562 1.774 1.00 98.56 99 TRP A CA 1
ATOM 814 C C . TRP A 1 99 ? -0.125 -2.171 1.198 1.00 98.56 99 TRP A C 1
ATOM 816 O O . TRP A 1 99 ? 0.529 -1.556 0.354 1.00 98.56 99 TRP A O 1
ATOM 826 N N . VAL A 1 100 ? 0.176 -3.425 1.545 1.00 98.50 100 VAL A N 1
ATOM 827 C CA . VAL A 1 100 ? 1.333 -4.143 0.992 1.00 98.50 100 VAL A CA 1
ATOM 828 C C . VAL A 1 100 ? 1.243 -4.245 -0.530 1.00 98.50 100 VAL A C 1
ATOM 830 O O . VAL A 1 100 ? 2.243 -4.046 -1.223 1.00 98.50 100 VAL A O 1
ATOM 833 N N . LEU A 1 101 ? 0.059 -4.537 -1.076 1.00 98.31 101 LEU A N 1
ATOM 834 C CA . LEU A 1 101 ? -0.139 -4.597 -2.523 1.00 98.31 101 LEU A CA 1
ATOM 835 C C . LEU A 1 101 ? 0.080 -3.230 -3.186 1.00 98.31 101 LEU A C 1
ATOM 837 O O . LEU A 1 101 ? 0.778 -3.145 -4.196 1.00 98.31 101 LEU A O 1
ATOM 841 N N . THR A 1 102 ? -0.467 -2.167 -2.597 1.00 98.38 102 THR A N 1
ATOM 842 C CA . THR A 1 102 ? -0.313 -0.784 -3.075 1.00 98.38 102 THR A CA 1
ATOM 843 C C . THR A 1 102 ? 1.157 -0.386 -3.145 1.00 98.38 102 THR A C 1
ATOM 845 O O . THR A 1 102 ? 1.613 0.131 -4.169 1.00 98.38 102 THR A O 1
ATOM 848 N N . GLU A 1 103 ? 1.934 -0.674 -2.101 1.00 98.44 103 GLU A N 1
ATOM 849 C CA . GLU A 1 103 ? 3.354 -0.320 -2.078 1.00 98.44 103 GLU A CA 1
ATOM 850 C C . GLU A 1 103 ? 4.197 -1.175 -3.029 1.00 98.44 103 GLU A C 1
ATOM 852 O O . GLU A 1 103 ? 5.159 -0.679 -3.618 1.00 98.44 103 GLU A O 1
ATOM 857 N N . ARG A 1 104 ? 3.814 -2.433 -3.273 1.00 98.31 104 ARG A N 1
ATOM 858 C CA . ARG A 1 104 ? 4.457 -3.266 -4.303 1.00 98.31 104 ARG A CA 1
ATOM 859 C C . ARG A 1 104 ? 4.228 -2.722 -5.704 1.00 98.31 104 ARG A C 1
ATOM 861 O O . ARG A 1 104 ? 5.189 -2.556 -6.449 1.00 98.31 104 ARG A O 1
ATOM 868 N N . ILE A 1 105 ? 2.983 -2.389 -6.040 1.00 98.31 105 ILE A N 1
ATOM 869 C CA . ILE A 1 105 ? 2.653 -1.796 -7.343 1.00 98.31 105 ILE A CA 1
ATOM 870 C C . ILE A 1 105 ? 3.372 -0.453 -7.505 1.00 98.31 105 ILE A C 1
ATOM 872 O O . ILE A 1 105 ? 3.891 -0.151 -8.577 1.00 98.31 105 ILE A O 1
ATOM 876 N N . THR A 1 106 ? 3.461 0.328 -6.427 1.00 98.06 106 THR A N 1
ATOM 877 C CA . THR A 1 106 ? 4.210 1.586 -6.408 1.00 98.06 106 THR A CA 1
ATOM 878 C C . THR A 1 106 ? 5.687 1.357 -6.734 1.00 98.06 106 THR A C 1
ATOM 880 O O . THR A 1 106 ? 6.204 1.975 -7.666 1.00 98.06 106 THR A O 1
ATOM 883 N N . ARG A 1 107 ? 6.347 0.408 -6.058 1.00 97.69 107 ARG A N 1
ATOM 884 C CA . ARG A 1 107 ? 7.728 0.001 -6.363 1.00 97.69 107 ARG A CA 1
ATOM 885 C C . ARG A 1 107 ? 7.889 -0.383 -7.828 1.00 97.69 107 ARG A C 1
ATOM 887 O O . ARG A 1 107 ? 8.807 0.097 -8.495 1.00 97.69 107 ARG A O 1
ATOM 894 N N . ASP A 1 108 ? 7.002 -1.231 -8.336 1.00 97.44 108 ASP A N 1
ATOM 895 C CA . ASP A 1 108 ? 7.077 -1.715 -9.713 1.00 97.44 108 ASP A CA 1
ATOM 896 C C . ASP A 1 108 ? 6.885 -0.563 -10.709 1.00 97.44 108 ASP A C 1
ATOM 898 O O . ASP A 1 108 ? 7.618 -0.466 -11.695 1.00 97.44 108 ASP A O 1
ATOM 902 N N . SER A 1 109 ? 5.976 0.373 -10.421 1.00 97.69 109 SER A N 1
ATOM 903 C CA . SER A 1 109 ? 5.770 1.563 -11.249 1.00 97.69 109 SER A CA 1
ATOM 904 C C . SER A 1 109 ? 7.025 2.434 -11.334 1.00 97.69 109 SER A C 1
ATOM 906 O O . SER A 1 109 ? 7.397 2.820 -12.440 1.00 97.69 109 SER A O 1
ATOM 908 N N . ILE A 1 110 ? 7.741 2.649 -10.222 1.00 97.12 110 ILE A N 1
ATOM 909 C CA . ILE A 1 110 ? 8.997 3.417 -10.197 1.00 97.12 110 ILE A CA 1
ATOM 910 C C . ILE A 1 110 ? 10.043 2.740 -11.091 1.00 97.12 110 ILE A C 1
ATOM 912 O O . ILE A 1 110 ? 10.651 3.386 -11.950 1.00 97.12 110 ILE A O 1
ATOM 916 N N . LEU A 1 111 ? 10.224 1.424 -10.937 1.00 96.31 111 LEU A N 1
ATOM 917 C CA . LEU A 1 111 ? 11.180 0.652 -11.735 1.00 96.31 111 LEU A CA 1
ATOM 918 C C . LEU A 1 111 ? 10.858 0.711 -13.230 1.00 96.31 111 LEU A C 1
ATOM 920 O O . LEU A 1 111 ? 11.751 0.912 -14.059 1.00 96.31 111 LEU A O 1
ATOM 924 N N . HIS A 1 112 ? 9.589 0.529 -13.588 1.00 96.94 112 HIS A N 1
ATOM 925 C CA . HIS A 1 112 ? 9.169 0.500 -14.981 1.00 96.94 112 HIS A CA 1
ATOM 926 C C . HIS A 1 112 ? 9.156 1.888 -15.625 1.00 96.94 112 HIS A C 1
ATOM 928 O O . HIS A 1 112 ? 9.527 1.986 -16.795 1.00 96.94 112 HIS A O 1
ATOM 934 N N . MET A 1 113 ? 8.840 2.951 -14.878 1.00 96.75 113 MET A N 1
ATOM 935 C CA . MET A 1 113 ? 8.999 4.334 -15.336 1.00 96.75 113 MET A CA 1
ATOM 936 C C . MET A 1 113 ? 10.457 4.622 -15.687 1.00 96.75 113 MET A C 1
ATOM 938 O O . MET A 1 113 ? 10.741 5.012 -16.820 1.00 96.75 113 MET A O 1
ATOM 942 N N . LYS A 1 114 ? 11.391 4.319 -14.774 1.00 94.44 114 LYS A N 1
ATOM 943 C CA . LYS A 1 114 ? 12.827 4.505 -15.022 1.00 94.44 114 LYS A CA 1
ATOM 944 C C . LYS A 1 114 ? 13.312 3.736 -16.239 1.00 94.44 114 LYS A C 1
ATOM 946 O O . LYS A 1 114 ? 13.957 4.314 -17.108 1.00 94.44 114 LYS A O 1
ATOM 951 N N . ARG A 1 115 ? 12.972 2.446 -16.326 1.00 94.69 115 ARG A N 1
ATOM 952 C CA . ARG A 1 115 ? 13.334 1.611 -17.479 1.00 94.69 115 ARG A CA 1
ATOM 953 C C . ARG A 1 115 ? 12.791 2.206 -18.774 1.00 94.69 115 ARG A C 1
ATOM 955 O O . ARG A 1 115 ? 13.546 2.361 -19.716 1.00 94.69 115 ARG A O 1
ATOM 962 N N . ALA A 1 116 ? 11.517 2.585 -18.817 1.00 95.75 116 ALA A N 1
ATOM 963 C CA . ALA A 1 116 ? 10.884 3.128 -20.017 1.00 95.75 116 ALA A CA 1
ATOM 964 C C . ALA A 1 116 ? 11.283 4.584 -20.350 1.00 95.75 116 ALA A C 1
ATOM 966 O O . ALA A 1 116 ? 10.746 5.143 -21.306 1.00 95.75 116 ALA A O 1
ATOM 967 N N . GLY A 1 117 ? 12.173 5.216 -19.572 1.00 94.31 117 GLY A N 1
ATOM 968 C CA . GLY A 1 117 ? 12.549 6.624 -19.751 1.00 94.31 117 GLY A CA 1
ATOM 969 C C . GLY A 1 117 ? 11.414 7.608 -19.445 1.00 94.31 117 GLY A C 1
ATOM 970 O O . GLY A 1 117 ? 11.395 8.720 -19.969 1.00 94.31 117 GLY A O 1
ATOM 971 N N . ILE A 1 118 ? 10.439 7.197 -18.633 1.00 95.06 118 ILE A N 1
ATOM 972 C CA . ILE A 1 118 ? 9.309 8.019 -18.201 1.00 95.06 118 ILE A CA 1
ATOM 973 C C . ILE A 1 118 ? 9.694 8.696 -16.875 1.00 95.06 118 ILE A C 1
ATOM 975 O O . ILE A 1 118 ? 10.206 8.011 -15.985 1.00 95.06 118 ILE A O 1
ATOM 979 N N . PRO A 1 119 ? 9.455 10.012 -16.707 1.00 93.88 119 PRO A N 1
ATOM 980 C CA . PRO A 1 119 ? 9.673 10.685 -15.430 1.00 93.88 119 PRO A CA 1
ATOM 981 C C . PRO A 1 119 ? 8.892 10.010 -14.300 1.00 93.88 119 PRO A C 1
ATOM 983 O O . PRO A 1 119 ? 7.708 9.715 -14.456 1.00 93.88 119 PRO A O 1
ATOM 986 N N . VAL A 1 120 ? 9.561 9.775 -13.172 1.00 94.75 120 VAL A N 1
ATOM 987 C CA . VAL A 1 120 ? 8.930 9.205 -11.978 1.00 94.75 120 VAL A CA 1
ATOM 988 C C . VAL A 1 120 ? 8.060 10.271 -11.314 1.00 94.75 120 VAL A C 1
ATOM 990 O O . VAL A 1 120 ? 8.494 11.410 -11.162 1.00 94.75 120 VAL A O 1
ATOM 993 N N . ASP A 1 121 ? 6.838 9.906 -10.930 1.00 91.25 121 ASP A N 1
ATOM 994 C CA . ASP A 1 121 ? 5.831 10.807 -10.352 1.00 91.25 121 ASP A CA 1
ATOM 995 C C . ASP A 1 121 ? 5.756 10.742 -8.815 1.00 91.25 121 ASP A C 1
ATOM 997 O O . ASP A 1 121 ? 4.794 11.225 -8.221 1.00 91.25 121 ASP A O 1
ATOM 1001 N N . ILE A 1 122 ? 6.756 10.125 -8.182 1.00 93.44 122 ILE A N 1
ATOM 1002 C CA . ILE A 1 122 ? 6.869 9.915 -6.736 1.00 93.44 122 ILE A CA 1
ATOM 1003 C C . ILE A 1 122 ? 8.223 10.436 -6.274 1.00 93.44 122 ILE A C 1
ATOM 1005 O O . ILE A 1 122 ? 9.260 10.107 -6.858 1.00 93.44 122 ILE A O 1
ATOM 1009 N N . SER A 1 123 ? 8.202 11.246 -5.223 1.00 94.50 123 SER A N 1
ATOM 1010 C CA . SER A 1 123 ? 9.390 11.818 -4.603 1.00 94.50 123 SER A CA 1
ATOM 1011 C C . SER A 1 123 ? 9.909 10.959 -3.447 1.00 94.50 123 SER A C 1
ATOM 1013 O O . SER A 1 123 ? 9.206 10.110 -2.903 1.00 94.50 123 SER A O 1
ATOM 1015 N N . GLU A 1 124 ? 11.154 11.203 -3.039 1.00 95.12 124 GLU A N 1
ATOM 1016 C CA . GLU A 1 124 ? 11.713 10.617 -1.815 1.00 95.12 124 GLU A CA 1
ATOM 1017 C C . GLU A 1 124 ? 10.905 11.023 -0.571 1.00 95.12 124 GLU A C 1
ATOM 1019 O O . GLU A 1 124 ? 10.670 10.198 0.310 1.00 95.12 124 GLU A O 1
ATOM 1024 N N . GLU A 1 125 ? 10.413 12.265 -0.530 1.00 96.31 125 GLU A N 1
ATOM 1025 C CA . GLU A 1 125 ? 9.589 12.777 0.569 1.00 96.31 125 GLU A CA 1
ATOM 1026 C C . GLU A 1 125 ? 8.265 12.011 0.702 1.00 96.31 125 GLU A C 1
ATOM 1028 O O . GLU A 1 125 ? 7.859 11.690 1.820 1.00 96.31 125 GLU A O 1
ATOM 1033 N N . ASP A 1 126 ? 7.637 11.636 -0.419 1.00 96.31 126 ASP A N 1
ATOM 1034 C CA . ASP A 1 126 ? 6.419 10.815 -0.412 1.00 96.31 126 ASP A CA 1
ATOM 1035 C C . ASP A 1 126 ? 6.668 9.448 0.243 1.00 96.31 126 ASP A C 1
ATOM 1037 O O . ASP A 1 126 ? 5.853 8.971 1.034 1.00 96.31 126 ASP A O 1
ATOM 1041 N N . VAL A 1 127 ? 7.806 8.814 -0.060 1.00 97.25 127 VAL A N 1
ATOM 1042 C CA . VAL A 1 127 ? 8.155 7.498 0.497 1.00 97.25 127 VAL A CA 1
ATOM 1043 C C . VAL A 1 127 ? 8.469 7.605 1.991 1.00 97.25 127 VAL A C 1
ATOM 1045 O O . VAL A 1 127 ? 7.963 6.809 2.779 1.00 97.25 127 VAL A O 1
ATOM 1048 N N . VAL A 1 128 ? 9.214 8.634 2.406 1.00 96.44 128 VAL A N 1
ATOM 1049 C CA . VAL A 1 128 ? 9.503 8.904 3.827 1.00 96.44 128 VAL A CA 1
ATOM 1050 C C . VAL A 1 128 ? 8.224 9.219 4.612 1.00 96.44 128 VAL A C 1
ATOM 1052 O O . VAL A 1 128 ? 8.082 8.816 5.768 1.00 96.44 128 VAL A O 1
ATOM 1055 N N . SER A 1 129 ? 7.265 9.919 4.001 1.00 97.00 129 SER A N 1
ATOM 1056 C CA . SER A 1 129 ? 5.953 10.167 4.608 1.00 97.00 129 SER A CA 1
ATOM 1057 C C . SER A 1 129 ? 5.209 8.856 4.890 1.00 97.00 129 SER A C 1
ATOM 1059 O O . SER A 1 129 ? 4.717 8.647 6.000 1.00 97.00 129 SER A O 1
ATOM 1061 N N . LYS A 1 130 ? 5.216 7.922 3.932 1.00 96.94 130 LYS A N 1
ATOM 1062 C CA . LYS A 1 130 ? 4.623 6.587 4.099 1.00 96.94 130 LYS A CA 1
ATOM 1063 C C . LYS A 1 130 ? 5.331 5.737 5.154 1.00 96.94 130 LYS A C 1
ATOM 1065 O O . LYS A 1 130 ? 4.663 4.988 5.863 1.00 96.94 130 LYS A O 1
ATOM 1070 N N . GLU A 1 131 ? 6.654 5.850 5.292 1.00 96.94 131 GLU A N 1
ATOM 1071 C CA . GLU A 1 131 ? 7.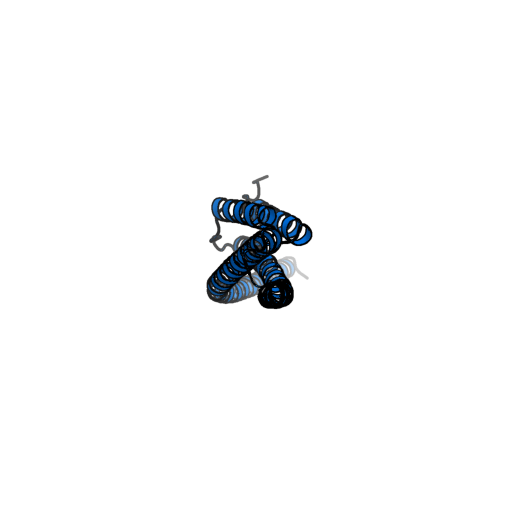392 5.177 6.373 1.00 96.94 131 GLU A CA 1
ATOM 1072 C C . GLU A 1 131 ? 6.923 5.660 7.750 1.00 96.94 131 GLU A C 1
ATOM 1074 O O . GLU A 1 131 ? 6.640 4.841 8.627 1.00 96.94 131 GLU A O 1
ATOM 1079 N N . ARG A 1 132 ? 6.763 6.979 7.931 1.00 97.56 132 ARG A N 1
ATOM 1080 C CA . ARG A 1 132 ? 6.216 7.541 9.177 1.00 97.56 132 ARG A CA 1
ATOM 1081 C C . ARG A 1 132 ? 4.794 7.060 9.434 1.00 97.56 132 ARG A C 1
ATOM 1083 O O . ARG A 1 132 ? 4.486 6.653 10.550 1.00 97.56 132 ARG A O 1
ATOM 1090 N N . GLU A 1 133 ? 3.954 7.043 8.404 1.00 96.94 133 GLU A N 1
ATOM 1091 C CA . GLU A 1 133 ? 2.580 6.550 8.513 1.00 96.94 133 GLU A CA 1
ATOM 1092 C C . GLU A 1 133 ? 2.538 5.069 8.949 1.00 96.94 133 GLU A C 1
ATOM 1094 O O . GLU A 1 133 ? 1.730 4.686 9.798 1.00 96.94 133 GLU A O 1
ATOM 1099 N N . ALA A 1 134 ? 3.435 4.230 8.416 1.00 97.44 134 ALA A N 1
ATOM 1100 C CA . ALA A 1 134 ? 3.592 2.834 8.832 1.00 97.44 134 ALA A CA 1
ATOM 1101 C C . ALA A 1 134 ? 4.041 2.708 10.293 1.00 97.44 134 ALA A C 1
ATOM 1103 O O . ALA A 1 134 ? 3.489 1.890 11.034 1.00 97.44 134 ALA A O 1
ATOM 1104 N N . GLU A 1 135 ? 4.987 3.538 10.739 1.00 97.94 135 GLU A N 1
ATOM 1105 C CA . GLU A 1 135 ? 5.415 3.573 12.140 1.00 97.94 135 GLU A CA 1
ATOM 1106 C C . GLU A 1 135 ? 4.292 3.991 13.092 1.00 97.94 135 GLU A C 1
ATOM 1108 O O . GLU A 1 135 ? 4.140 3.397 14.161 1.00 97.94 135 GLU A O 1
ATOM 1113 N N . GLU A 1 136 ? 3.513 5.009 12.731 1.00 96.75 136 GLU A N 1
ATOM 1114 C CA . GLU A 1 136 ? 2.376 5.484 13.522 1.00 96.75 136 GLU A CA 1
ATOM 1115 C C . GLU A 1 136 ? 1.296 4.407 13.633 1.00 96.75 136 GLU A C 1
ATOM 1117 O O . GLU A 1 136 ? 0.856 4.089 14.740 1.00 96.75 136 GLU A O 1
ATOM 1122 N N . CYS A 1 137 ? 0.939 3.767 12.515 1.00 95.94 137 CYS A N 1
ATOM 1123 C CA . CYS A 1 137 ? -0.023 2.665 12.508 1.00 95.94 137 CYS A CA 1
ATOM 1124 C C . CYS A 1 137 ? 0.458 1.480 13.358 1.00 95.94 137 CYS A C 1
ATOM 1126 O O . CYS A 1 137 ? -0.337 0.868 14.073 1.00 95.94 137 CYS A O 1
ATOM 1128 N N . PHE A 1 138 ? 1.753 1.160 13.317 1.00 96.81 138 PHE A N 1
ATOM 1129 C CA . PHE A 1 138 ? 2.322 0.093 14.136 1.00 96.81 138 PHE A CA 1
ATOM 1130 C C . PHE A 1 138 ? 2.299 0.441 15.632 1.00 96.81 138 PHE A C 1
ATOM 1132 O O . PHE A 1 138 ? 1.859 -0.373 16.445 1.00 96.81 138 PHE A O 1
ATOM 1139 N N . LYS A 1 139 ? 2.696 1.666 16.008 1.00 95.88 139 LYS A N 1
ATOM 1140 C CA . LYS A 1 139 ? 2.635 2.151 17.403 1.00 95.88 139 LYS A CA 1
ATOM 1141 C C . LYS A 1 139 ? 1.204 2.154 17.944 1.00 95.88 139 LYS A C 1
ATOM 1143 O O . LYS A 1 139 ? 0.998 1.833 19.111 1.00 95.88 139 LYS A O 1
ATOM 1148 N N . ALA A 1 140 ? 0.228 2.461 17.094 1.00 93.00 140 ALA A N 1
ATOM 1149 C CA . ALA A 1 140 ? -1.195 2.431 17.419 1.00 93.00 140 ALA A CA 1
ATOM 1150 C C . ALA A 1 140 ? -1.818 1.019 17.385 1.00 93.00 140 ALA A C 1
ATOM 1152 O O . ALA A 1 140 ? -3.020 0.882 17.590 1.00 93.00 140 ALA A O 1
ATOM 1153 N N . SER A 1 141 ? -1.034 -0.038 17.131 1.00 92.62 141 SER A N 1
ATOM 1154 C CA . SER A 1 141 ? -1.522 -1.423 16.989 1.00 92.62 141 SER A CA 1
ATOM 1155 C C . SER A 1 141 ? -2.587 -1.611 15.893 1.00 92.62 141 SER A C 1
ATOM 1157 O O . SER A 1 141 ? -3.375 -2.554 15.943 1.00 92.62 141 SER A O 1
ATOM 1159 N N . VAL A 1 142 ? -2.605 -0.731 14.885 1.00 95.00 142 VAL A N 1
ATOM 1160 C CA . VAL A 1 142 ? -3.512 -0.800 13.723 1.00 95.00 142 VAL A CA 1
ATOM 1161 C C . VAL A 1 142 ? -3.054 -1.870 12.729 1.00 95.00 142 VAL A C 1
ATOM 1163 O O . VAL A 1 142 ? -3.880 -2.481 12.055 1.00 95.00 142 VAL A O 1
ATOM 1166 N N . ILE A 1 143 ? -1.744 -2.109 12.646 1.00 96.38 143 ILE A N 1
ATOM 1167 C CA . ILE A 1 143 ? -1.133 -3.151 11.813 1.00 96.38 143 ILE A CA 1
ATOM 1168 C C . ILE A 1 143 ? -0.245 -4.065 12.658 1.00 96.38 143 ILE A C 1
ATOM 1170 O O . ILE A 1 143 ? 0.288 -3.668 13.697 1.00 96.38 143 ILE A O 1
ATOM 1174 N N . SER A 1 144 ? -0.059 -5.295 12.192 1.00 97.06 144 SER A N 1
ATOM 1175 C CA . SER A 1 144 ? 0.838 -6.262 12.812 1.00 97.06 144 SER A CA 1
ATOM 1176 C C . SER A 1 144 ? 2.312 -5.918 12.582 1.00 97.06 144 SER A C 1
ATOM 1178 O O . SER A 1 144 ? 2.685 -5.179 11.667 1.00 97.06 144 SER A O 1
ATOM 1180 N N . ARG A 1 145 ? 3.185 -6.524 13.397 1.00 97.62 145 ARG A N 1
ATOM 1181 C CA . ARG A 1 145 ? 4.641 -6.442 13.209 1.00 97.62 145 ARG A CA 1
ATOM 1182 C C . ARG A 1 145 ? 5.075 -6.992 11.850 1.00 97.62 145 ARG A C 1
ATOM 1184 O O . ARG A 1 145 ? 5.952 -6.413 11.227 1.00 97.62 145 ARG A O 1
ATOM 1191 N N . GLU A 1 146 ? 4.479 -8.098 11.406 1.00 97.75 146 GLU A N 1
ATOM 1192 C CA . GLU A 1 146 ? 4.818 -8.719 10.122 1.00 97.75 146 GLU A CA 1
ATOM 1193 C C . GLU A 1 146 ? 4.565 -7.751 8.962 1.00 97.75 146 GLU A C 1
ATOM 1195 O O . GLU A 1 146 ? 5.450 -7.527 8.134 1.00 97.75 146 GLU A O 1
ATOM 1200 N N . THR A 1 147 ? 3.389 -7.120 8.940 1.00 97.94 147 THR A N 1
ATOM 1201 C CA . THR A 1 147 ? 3.055 -6.125 7.918 1.00 97.94 147 THR A CA 1
ATOM 1202 C C . THR A 1 147 ? 3.963 -4.907 7.997 1.00 97.94 147 THR A C 1
ATOM 1204 O O . THR A 1 147 ? 4.430 -4.437 6.963 1.00 97.94 147 THR A O 1
ATOM 1207 N N . PHE A 1 148 ? 4.248 -4.410 9.203 1.00 98.50 148 PHE A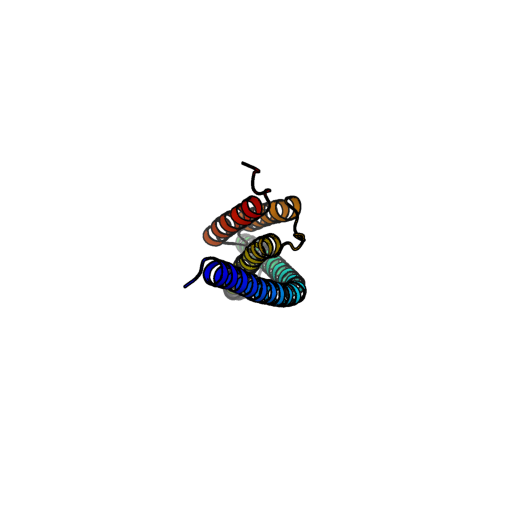 N 1
ATOM 1208 C CA . PHE A 1 148 ? 5.141 -3.270 9.393 1.00 98.50 148 PHE A CA 1
ATOM 1209 C C . PHE A 1 148 ? 6.540 -3.517 8.807 1.00 98.50 148 PHE A C 1
ATOM 1211 O O . PHE A 1 148 ? 7.017 -2.708 8.012 1.00 98.50 148 PHE A O 1
ATOM 1218 N N . GLU A 1 149 ? 7.174 -4.648 9.129 1.00 98.31 149 GLU A N 1
ATOM 1219 C CA . GLU A 1 149 ? 8.501 -4.977 8.586 1.00 98.31 149 GLU A CA 1
ATOM 1220 C C . GLU A 1 149 ? 8.460 -5.145 7.063 1.00 98.31 149 GLU A C 1
ATOM 1222 O O . GLU A 1 149 ? 9.314 -4.620 6.350 1.00 98.31 149 GLU A O 1
ATOM 1227 N N . ARG A 1 150 ? 7.412 -5.784 6.534 1.00 98.31 150 ARG A N 1
ATOM 1228 C CA . ARG A 1 150 ? 7.240 -5.948 5.087 1.00 98.31 150 ARG A CA 1
ATOM 1229 C C . ARG A 1 150 ? 7.050 -4.618 4.360 1.00 98.31 150 ARG A C 1
ATOM 1231 O O . ARG A 1 150 ? 7.575 -4.444 3.262 1.00 98.31 150 ARG A O 1
ATOM 1238 N N . LEU A 1 151 ? 6.306 -3.680 4.948 1.00 98.50 151 LEU A N 1
ATOM 1239 C CA . LEU A 1 151 ? 6.166 -2.327 4.410 1.00 98.50 151 LEU A CA 1
ATOM 1240 C C . LEU A 1 151 ? 7.515 -1.608 4.413 1.00 98.50 151 LEU A C 1
ATOM 1242 O O . LEU A 1 151 ? 7.879 -1.035 3.391 1.00 98.50 151 LEU A O 1
ATOM 1246 N N . LYS A 1 152 ? 8.290 -1.700 5.500 1.00 98.25 152 LYS A N 1
ATOM 1247 C CA . LYS A 1 152 ? 9.638 -1.117 5.559 1.00 98.25 152 LYS A CA 1
ATOM 1248 C C . LYS A 1 152 ? 10.561 -1.652 4.471 1.00 98.25 152 LYS A C 1
ATOM 1250 O O . LYS A 1 152 ? 11.255 -0.869 3.833 1.00 98.25 152 LYS A O 1
ATOM 1255 N N . GLU A 1 153 ? 10.559 -2.962 4.235 1.00 98.31 153 GLU A N 1
ATOM 1256 C CA . GLU A 1 153 ? 11.346 -3.568 3.156 1.00 98.31 153 GLU A CA 1
ATOM 1257 C C . GLU A 1 153 ? 10.957 -2.989 1.789 1.00 98.31 153 GLU A C 1
ATOM 1259 O O . GLU A 1 153 ? 11.818 -2.539 1.034 1.00 98.31 153 GLU A O 1
ATOM 1264 N N . ILE A 1 154 ? 9.657 -2.931 1.486 1.00 98.44 154 ILE A N 1
ATOM 1265 C CA . ILE A 1 154 ? 9.164 -2.405 0.207 1.00 98.44 154 ILE A CA 1
ATOM 1266 C C . ILE A 1 154 ? 9.493 -0.913 0.052 1.00 98.44 154 ILE A C 1
ATOM 1268 O O . ILE A 1 154 ? 9.901 -0.487 -1.027 1.00 98.44 154 ILE A O 1
ATOM 1272 N N . LEU A 1 155 ? 9.330 -0.109 1.104 1.00 98.25 155 LEU A N 1
ATOM 1273 C CA . LEU A 1 155 ? 9.619 1.329 1.073 1.00 98.25 155 LEU A CA 1
ATOM 1274 C C . LEU A 1 155 ? 11.126 1.588 0.912 1.00 98.25 155 LEU A C 1
ATOM 1276 O O . LEU A 1 155 ? 11.521 2.438 0.112 1.00 98.25 155 LEU A O 1
ATOM 1280 N N . ALA A 1 156 ? 11.979 0.780 1.544 1.00 97.25 156 ALA A N 1
ATOM 1281 C CA . ALA A 1 156 ? 13.421 0.819 1.315 1.00 97.25 156 ALA A CA 1
ATOM 1282 C C . ALA A 1 156 ? 13.786 0.466 -0.140 1.00 97.25 156 ALA A C 1
ATOM 1284 O O . ALA A 1 156 ? 14.647 1.118 -0.739 1.00 97.25 156 ALA A O 1
ATOM 1285 N N . GLU A 1 157 ? 13.111 -0.520 -0.745 1.00 97.44 157 GLU A N 1
ATOM 1286 C CA . GLU A 1 157 ? 13.255 -0.830 -2.174 1.00 97.44 157 GLU A CA 1
ATOM 1287 C C . GLU A 1 157 ? 12.824 0.349 -3.062 1.00 97.44 157 GLU A C 1
ATOM 1289 O O . GLU A 1 157 ? 13.497 0.633 -4.055 1.00 97.44 157 GLU A O 1
ATOM 1294 N N . GLN A 1 158 ? 11.743 1.060 -2.716 1.00 97.31 158 GLN A N 1
ATOM 1295 C CA . GLN A 1 158 ? 11.306 2.262 -3.438 1.00 97.31 158 GLN A CA 1
ATOM 1296 C C . GLN A 1 158 ? 12.363 3.372 -3.363 1.00 97.31 158 GLN A C 1
ATOM 1298 O O . GLN A 1 158 ? 12.743 3.919 -4.398 1.00 97.31 158 GLN A O 1
ATOM 1303 N N . LEU A 1 159 ? 12.902 3.660 -2.174 1.00 95.88 159 LEU A N 1
ATOM 1304 C CA . LEU A 1 159 ? 13.976 4.643 -1.987 1.00 95.88 159 LEU A CA 1
ATOM 1305 C C . LEU A 1 159 ? 15.228 4.279 -2.791 1.00 95.88 159 LEU A C 1
ATOM 1307 O O . LEU A 1 159 ? 15.806 5.123 -3.479 1.00 95.88 159 LEU A O 1
ATOM 1311 N N . ALA A 1 160 ? 15.638 3.010 -2.751 1.00 94.38 160 ALA A N 1
ATOM 1312 C CA . ALA A 1 160 ? 16.752 2.520 -3.554 1.00 94.38 160 ALA A CA 1
ATOM 1313 C C . ALA A 1 160 ? 16.472 2.681 -5.055 1.00 94.38 160 ALA A C 1
ATOM 1315 O O . ALA A 1 160 ? 17.342 3.133 -5.800 1.00 94.38 160 ALA A O 1
ATOM 1316 N N . ALA A 1 161 ? 15.247 2.376 -5.490 1.00 92.38 161 ALA A N 1
ATOM 1317 C CA . ALA A 1 161 ? 14.819 2.536 -6.869 1.00 92.38 161 ALA A CA 1
ATOM 1318 C C . ALA A 1 161 ? 14.729 4.001 -7.304 1.00 92.38 161 ALA A C 1
ATOM 1320 O O . ALA A 1 161 ? 14.844 4.245 -8.499 1.00 92.38 161 ALA A O 1
ATOM 1321 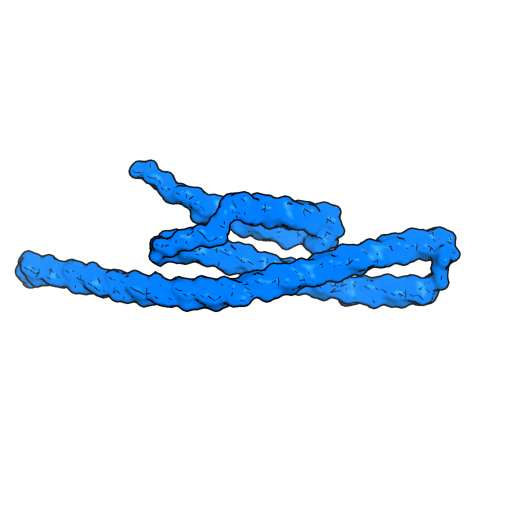N N . LEU A 1 162 ? 14.556 4.971 -6.397 1.00 92.06 162 LEU A N 1
ATOM 1322 C CA . LEU A 1 162 ? 14.519 6.407 -6.702 1.00 92.06 162 LEU A CA 1
ATOM 1323 C C . LEU A 1 162 ? 15.908 7.023 -6.894 1.00 92.06 162 LEU A C 1
ATOM 1325 O O . LEU A 1 162 ? 16.046 7.926 -7.724 1.00 92.06 162 LEU A O 1
ATOM 1329 N N . LYS A 1 163 ? 16.953 6.481 -6.258 1.00 86.62 163 LYS A N 1
ATOM 1330 C CA . LYS A 1 163 ? 18.333 6.964 -6.438 1.00 86.62 163 LYS A CA 1
ATOM 1331 C C . LYS A 1 163 ? 18.756 6.938 -7.917 1.00 86.62 163 LYS A C 1
ATOM 1333 O O . LYS A 1 163 ? 18.362 6.022 -8.651 1.00 86.62 163 LYS A O 1
ATOM 1338 N N . PRO A 1 164 ? 19.514 7.939 -8.402 1.00 69.38 164 PRO A N 1
ATOM 1339 C CA . PRO A 1 164 ? 20.099 7.873 -9.736 1.00 69.38 164 PRO A CA 1
ATOM 1340 C C . PRO A 1 164 ? 20.943 6.600 -9.846 1.00 69.38 164 PRO A C 1
ATOM 1342 O O . PRO A 1 164 ? 21.589 6.210 -8.874 1.00 69.38 164 PRO A O 1
ATOM 1345 N N . LEU A 1 165 ? 20.956 5.960 -11.017 1.00 58.88 165 LEU A N 1
ATOM 1346 C CA . LEU A 1 165 ? 22.038 5.025 -11.322 1.00 58.88 165 LEU A CA 1
ATOM 1347 C C . LEU A 1 165 ? 23.322 5.849 -11.226 1.00 58.88 165 LEU A C 1
ATOM 1349 O O . LEU A 1 165 ? 23.459 6.822 -11.970 1.00 58.88 165 LEU A O 1
ATOM 1353 N N . SER A 1 166 ? 24.188 5.539 -10.257 1.00 43.66 166 SER A N 1
ATOM 1354 C CA . SER A 1 166 ? 25.495 6.184 -10.164 1.00 43.66 166 SER A CA 1
ATOM 1355 C C . SER A 1 166 ? 26.154 6.115 -11.542 1.00 43.66 166 SER A C 1
ATOM 1357 O O . SER A 1 166 ? 26.174 5.031 -12.130 1.00 43.66 166 SER A O 1
ATOM 1359 N N . PRO A 1 167 ? 26.633 7.239 -12.095 1.00 48.03 167 PRO A N 1
ATOM 1360 C CA . PRO A 1 167 ? 27.524 7.167 -13.233 1.00 48.03 167 PRO A CA 1
ATOM 1361 C C . PRO A 1 167 ? 28.837 6.572 -12.714 1.00 48.03 167 PRO A C 1
ATOM 1363 O O . PRO A 1 167 ? 29.541 7.229 -11.945 1.00 48.03 167 PRO A O 1
ATOM 1366 N N . ASP A 1 168 ? 29.093 5.311 -13.058 1.00 41.88 168 ASP A N 1
ATOM 1367 C CA . ASP A 1 168 ? 30.444 4.740 -13.012 1.00 41.88 168 ASP A CA 1
ATOM 1368 C C . ASP A 1 168 ? 31.356 5.461 -14.020 1.00 41.88 168 ASP A C 1
ATOM 1370 O O . ASP A 1 168 ? 30.873 5.794 -15.132 1.00 41.88 168 ASP A O 1
#

Radius of gyration: 24.79 Å; chains: 1; bounding box: 56×28×84 Å

Sequence (168 aa):
MSLAERANTVRELFEQVDRLWDSYVGEVKKVLREWGRLRPLLAERLSVLRSRIASNLEEMQELNLKLELGLVDEAKARRRLEELNAETPKLVRELEELWVLTERITRDSILHMKRAGIPVDISEEDVVSKEREAEECFKASVISRETFERLKEILAEQLAALKPLSPD

Foldseek 3Di:
DDPVVVVVVVVVVVVVVVVVLVVLLVVLVVLVVVLVVVLVVLVVLLVVLLVVLLVLVVLLVVLVVCVVVVVDDPVVSVVSNVVSVVPNVVSLVVNLVSLLVSLQSLLVNLQSCVVSVHDRPDDLVNLVVVLVVLVVCVVSVSYDPVSSVSSVVSSVSSNVSPDPPPDD

Secondary structure (DSSP, 8-state):
--HHHHHHHHHHHHHHHHHHHHHHHHHHHHHHHHHHHHHHHHHHHHHHHHHHHHHHHHHHHHHHHHHHTT-S-HHHHHHHHHHHHHHHHHHHHHHHHHHHHHHHHHHHHHHHHHHTTPPP---HHHHHHHHHHHHHHHHTTSS-HHHHHHHHHHHHHHHHHHS-----

pLDDT: mean 95.3, std 8.17, range [41.88, 98.56]

Organism: Thermofilum pendens (NCBI:txid2269)